Protein AF-A0A2S7N176-F1 (afdb_monomer_lite)

pLDDT: mean 70.24, std 15.54, range [35.78, 88.12]

Sequence (63 aa):
MGLFKLVKQKLCTHEWHRIGREGSLIVGIYCPKCEKEEHVAEERWEELKEIEKVRKSYRGQQH

Structure (mmCIF, N/CA/C/O backbone):
data_AF-A0A2S7N176-F1
#
_entry.id   AF-A0A2S7N176-F1
#
loop_
_atom_site.group_PDB
_atom_site.id
_atom_site.type_symbol
_atom_site.label_atom_id
_atom_site.label_alt_id
_atom_site.label_comp_id
_atom_site.label_asym_id
_atom_site.label_entity_id
_atom_site.label_seq_id
_atom_site.pdbx_PDB_ins_code
_atom_site.Cartn_x
_atom_site.Cartn_y
_atom_site.Cartn_z
_atom_site.occupancy
_atom_site.B_iso_or_equiv
_atom_site.auth_seq_id
_atom_site.auth_comp_id
_atom_site.auth_asym_id
_atom_site.auth_atom_id
_atom_site.pdbx_PDB_model_num
ATOM 1 N N . MET A 1 1 ? 17.104 23.007 -10.488 1.00 36.53 1 MET A N 1
ATOM 2 C CA . MET A 1 1 ? 16.975 21.575 -10.149 1.00 36.53 1 MET A CA 1
ATOM 3 C C . MET A 1 1 ? 15.619 21.394 -9.496 1.00 36.53 1 MET A C 1
ATOM 5 O O . MET A 1 1 ? 15.380 21.978 -8.448 1.00 36.53 1 MET A O 1
ATOM 9 N N . GLY A 1 2 ? 14.688 20.774 -10.222 1.00 35.78 2 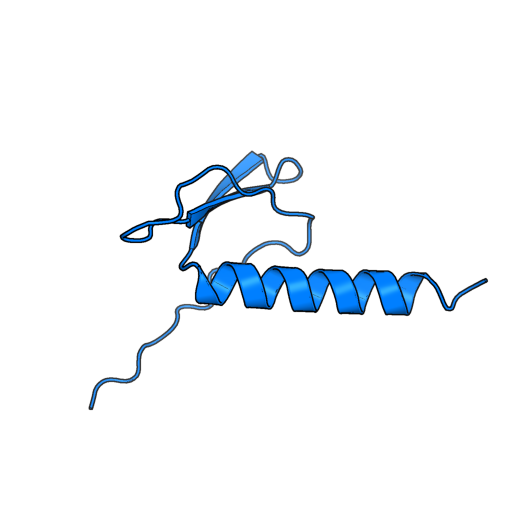GLY A N 1
ATOM 10 C CA . GLY A 1 2 ? 13.264 20.771 -9.893 1.00 35.78 2 GLY A CA 1
ATOM 11 C C . GLY A 1 2 ? 12.983 19.972 -8.629 1.00 35.78 2 GLY A C 1
ATOM 12 O O . GLY A 1 2 ? 13.307 18.793 -8.554 1.00 35.78 2 GLY A O 1
ATOM 13 N N . LEU A 1 3 ? 12.378 20.637 -7.648 1.00 38.34 3 LEU A N 1
ATOM 14 C CA . LEU A 1 3 ? 11.753 20.007 -6.496 1.00 38.34 3 LEU A CA 1
ATOM 15 C C . LEU A 1 3 ? 10.741 18.990 -7.025 1.00 38.34 3 LEU A C 1
ATOM 17 O O . LEU A 1 3 ? 9.712 19.386 -7.578 1.00 38.34 3 LEU A O 1
ATOM 21 N N . PHE A 1 4 ? 11.028 17.699 -6.861 1.00 40.34 4 PHE A N 1
ATOM 22 C CA . PHE A 1 4 ? 10.016 16.656 -6.933 1.00 40.34 4 PHE A CA 1
ATOM 23 C C . PHE A 1 4 ? 9.013 16.977 -5.837 1.00 40.34 4 PHE A C 1
ATOM 25 O O . PHE A 1 4 ? 9.172 16.635 -4.667 1.00 40.34 4 PHE A O 1
ATOM 32 N N . LYS A 1 5 ? 8.004 17.754 -6.221 1.00 39.81 5 LYS A N 1
ATOM 33 C CA . LYS A 1 5 ? 6.800 18.010 -5.459 1.00 39.81 5 LYS A CA 1
ATOM 34 C C . LYS A 1 5 ? 6.096 16.658 -5.437 1.00 39.81 5 LYS A C 1
ATOM 36 O O . LYS A 1 5 ? 5.201 16.413 -6.237 1.00 39.81 5 LYS A O 1
ATOM 41 N N . LEU A 1 6 ? 6.579 15.760 -4.574 1.00 44.12 6 LEU A N 1
ATOM 42 C CA . LEU A 1 6 ? 5.850 14.619 -4.049 1.00 44.12 6 LEU A CA 1
ATOM 43 C C . LEU A 1 6 ? 4.581 15.234 -3.487 1.00 44.12 6 LEU A C 1
ATOM 45 O O . LEU A 1 6 ? 4.531 15.711 -2.351 1.00 44.12 6 LEU A O 1
ATOM 49 N N . VAL A 1 7 ? 3.577 15.352 -4.353 1.00 41.66 7 VAL A N 1
ATOM 50 C CA . VAL A 1 7 ? 2.209 15.599 -3.954 1.00 41.66 7 VAL A CA 1
ATOM 51 C C . VAL A 1 7 ? 1.990 14.519 -2.916 1.00 41.66 7 VAL A C 1
ATOM 53 O O . VAL A 1 7 ? 2.012 13.341 -3.256 1.00 41.66 7 VAL A O 1
ATOM 56 N N . LYS A 1 8 ? 1.927 14.905 -1.635 1.00 48.81 8 LYS A N 1
ATOM 57 C CA . LYS A 1 8 ? 1.495 14.024 -0.555 1.00 48.81 8 LYS A CA 1
ATOM 58 C C . LYS A 1 8 ? 0.109 13.544 -0.973 1.00 48.81 8 LYS A C 1
ATOM 60 O O . LYS A 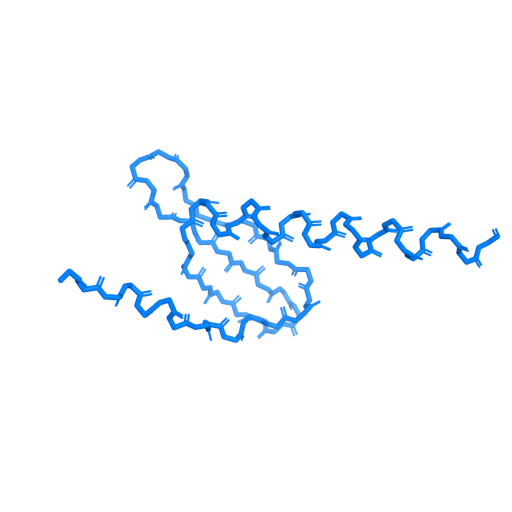1 8 ? -0.881 14.190 -0.631 1.00 48.81 8 LYS A O 1
ATOM 65 N N . GLN A 1 9 ? 0.030 12.477 -1.768 1.00 54.59 9 GLN A N 1
ATOM 66 C CA . GLN A 1 9 ? -1.203 11.754 -2.001 1.00 54.59 9 GLN A CA 1
ATOM 67 C C . GLN A 1 9 ? -1.688 11.433 -0.594 1.00 54.59 9 GLN A C 1
ATOM 69 O O . GLN A 1 9 ? -0.961 10.830 0.202 1.00 54.59 9 GLN A O 1
ATOM 74 N N . LYS A 1 10 ? -2.842 11.994 -0.223 1.00 64.88 10 LYS A N 1
ATOM 75 C CA . LYS A 1 10 ? -3.453 11.779 1.088 1.00 64.88 10 LYS A CA 1
ATOM 76 C C . LYS A 1 10 ? -3.943 10.334 1.124 1.00 64.88 10 LYS A C 1
ATOM 78 O O . LYS A 1 10 ? -5.133 10.077 0.973 1.00 64.88 10 LYS A O 1
ATOM 83 N N . LEU A 1 11 ? -3.016 9.398 1.293 1.00 72.75 11 LEU A N 1
ATOM 84 C CA . LEU A 1 11 ? -3.341 8.013 1.570 1.00 72.75 11 LEU A CA 1
ATOM 85 C C . LEU A 1 11 ? -4.031 7.982 2.931 1.00 72.75 11 LEU A C 1
ATOM 87 O O . LEU A 1 11 ? -3.579 8.607 3.896 1.00 72.75 11 LEU A O 1
ATOM 91 N N . CYS A 1 12 ? -5.170 7.302 3.002 1.00 79.44 12 CYS A N 1
ATOM 92 C CA . CYS A 1 12 ? -5.827 7.069 4.276 1.00 79.44 12 CYS A CA 1
ATOM 93 C C . CYS A 1 12 ? -4.913 6.248 5.189 1.00 79.44 12 CYS A C 1
ATOM 95 O O . CYS A 1 12 ? -4.055 5.499 4.730 1.00 79.44 12 CYS A O 1
ATOM 97 N N . THR A 1 13 ? -5.140 6.338 6.493 1.00 75.50 13 THR A N 1
ATOM 98 C CA . THR A 1 13 ? -4.332 5.649 7.508 1.00 75.50 13 THR A CA 1
ATOM 99 C C . THR A 1 13 ? -4.741 4.186 7.724 1.00 75.50 13 THR A C 1
ATOM 101 O O . THR A 1 13 ? -4.373 3.590 8.737 1.00 75.50 13 THR A O 1
ATOM 104 N N . HIS A 1 14 ? -5.539 3.626 6.817 1.00 82.12 14 HIS A N 1
ATOM 105 C CA . HIS A 1 14 ? -5.928 2.220 6.813 1.00 82.12 14 HIS A CA 1
ATOM 106 C C . HIS A 1 14 ? -4.794 1.332 6.288 1.00 82.12 14 HIS A C 1
ATOM 108 O O . HIS A 1 14 ? -3.817 1.835 5.738 1.00 82.12 14 HIS A O 1
ATOM 114 N N . GLU A 1 15 ? -4.939 0.020 6.462 1.00 80.31 15 GLU A N 1
ATOM 115 C CA . GLU A 1 15 ? -4.045 -0.960 5.842 1.00 80.31 15 GLU A CA 1
ATOM 116 C C . GLU A 1 15 ? -4.248 -0.919 4.320 1.00 80.31 15 GLU A C 1
ATOM 118 O O . GLU A 1 15 ? -5.382 -0.965 3.829 1.00 80.31 15 GLU A O 1
ATOM 123 N N . TRP A 1 16 ? -3.147 -0.763 3.591 1.00 84.56 16 TRP A N 1
ATOM 124 C CA . TRP A 1 16 ? -3.124 -0.786 2.134 1.00 84.56 16 TRP A CA 1
ATOM 125 C C . TRP A 1 16 ? -2.529 -2.113 1.685 1.00 84.56 16 TRP A C 1
ATOM 127 O O . TRP A 1 16 ? -1.562 -2.600 2.260 1.00 84.56 16 TRP A O 1
ATOM 137 N N . HIS A 1 17 ? -3.090 -2.697 0.637 1.00 85.56 17 HIS A N 1
ATOM 138 C CA .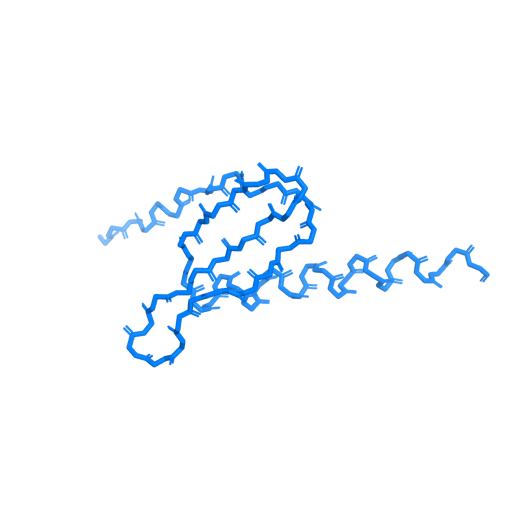 HIS A 1 17 ? -2.639 -3.951 0.060 1.00 85.56 17 HIS A CA 1
ATOM 139 C C . HIS A 1 17 ? -2.012 -3.676 -1.287 1.00 85.56 17 HIS A C 1
ATOM 141 O O . HIS A 1 17 ? -2.575 -2.974 -2.118 1.00 85.56 17 HIS A O 1
ATOM 147 N N . ARG A 1 18 ? -0.856 -4.268 -1.535 1.00 84.44 18 ARG A N 1
ATOM 148 C CA . ARG A 1 18 ? -0.247 -4.213 -2.853 1.00 84.44 18 ARG A CA 1
ATOM 149 C C . ARG A 1 18 ? -1.077 -5.015 -3.859 1.00 84.44 18 ARG A C 1
ATOM 151 O O . ARG A 1 18 ? -1.359 -6.185 -3.624 1.00 84.44 18 ARG A O 1
ATOM 158 N N . ILE A 1 19 ? -1.368 -4.402 -4.999 1.00 86.94 19 ILE A N 1
ATOM 159 C CA . ILE A 1 19 ? -2.096 -5.004 -6.121 1.00 86.94 19 ILE A CA 1
ATOM 160 C C . ILE A 1 19 ? -1.405 -4.811 -7.490 1.00 86.94 19 ILE A C 1
ATOM 162 O O . ILE A 1 19 ? -1.819 -5.440 -8.457 1.00 86.94 19 ILE A O 1
ATOM 166 N N . GLY A 1 20 ? -0.327 -4.009 -7.587 1.00 76.50 20 GLY A N 1
ATOM 167 C CA . GLY A 1 20 ? 0.431 -3.762 -8.834 1.00 76.50 20 GLY A CA 1
ATOM 168 C C . GLY A 1 20 ? 1.955 -3.990 -8.746 1.00 76.50 20 GLY A C 1
ATOM 169 O O . GLY A 1 20 ? 2.506 -4.237 -7.666 1.00 76.50 20 GLY A O 1
ATOM 170 N N . ARG A 1 21 ? 2.644 -3.977 -9.898 1.00 66.12 21 ARG A N 1
ATOM 171 C CA . ARG A 1 21 ? 3.849 -4.792 -10.155 1.00 66.12 21 ARG A CA 1
ATOM 172 C C . ARG A 1 21 ? 5.216 -4.112 -9.922 1.00 66.12 21 ARG A C 1
ATOM 174 O O . ARG A 1 21 ? 5.504 -3.039 -10.447 1.00 66.12 21 ARG A O 1
ATOM 181 N N . GLU A 1 22 ? 6.079 -4.853 -9.215 1.00 66.62 22 GLU A N 1
ATOM 182 C CA . GLU A 1 22 ? 7.528 -4.639 -9.041 1.00 66.62 22 GLU A CA 1
ATOM 183 C C . GLU A 1 22 ? 8.306 -5.200 -10.244 1.00 66.62 22 GLU A C 1
ATOM 185 O O . GLU A 1 22 ? 8.005 -6.296 -10.723 1.00 66.62 22 GLU A O 1
ATOM 190 N N . GLY A 1 23 ? 9.312 -4.478 -10.722 1.00 69.88 23 GLY A N 1
ATOM 191 C CA . GLY A 1 23 ? 9.961 -4.647 -12.023 1.00 69.88 23 GLY A CA 1
ATOM 192 C C . GLY A 1 23 ? 10.370 -3.264 -12.514 1.00 69.88 23 GLY A C 1
ATOM 193 O O . GLY A 1 23 ? 10.882 -2.490 -11.725 1.00 69.88 23 GLY A O 1
ATOM 194 N N . SER A 1 24 ? 10.065 -2.849 -13.741 1.00 63.38 24 SER A N 1
ATOM 195 C CA . SER A 1 24 ? 10.221 -1.431 -14.153 1.00 63.38 24 SER A CA 1
ATOM 196 C C . SER A 1 24 ? 9.078 -0.531 -13.620 1.00 63.38 24 SER A C 1
ATOM 198 O O . SER A 1 24 ? 8.482 0.243 -14.357 1.00 63.38 24 SER A O 1
ATOM 200 N N . LEU A 1 25 ? 8.768 -0.761 -12.340 1.00 67.06 25 LEU A N 1
ATOM 201 C CA . LEU A 1 25 ? 7.919 -0.140 -11.317 1.00 67.06 25 LEU A CA 1
ATOM 202 C C . LEU A 1 25 ? 6.679 0.675 -11.725 1.00 67.06 25 LEU A C 1
ATOM 204 O O . LEU A 1 25 ? 6.762 1.867 -12.005 1.00 67.06 25 LEU A O 1
ATOM 208 N N . ILE A 1 26 ? 5.501 0.072 -11.519 1.00 60.06 26 ILE A N 1
ATOM 209 C CA . ILE A 1 26 ? 4.278 0.774 -11.088 1.00 60.06 26 ILE A CA 1
ATOM 210 C C . ILE A 1 26 ? 3.645 -0.064 -9.971 1.00 60.06 26 ILE A C 1
ATOM 212 O O . ILE A 1 26 ? 3.118 -1.148 -10.231 1.00 60.06 26 ILE A O 1
ATOM 216 N N . VAL A 1 27 ? 3.661 0.429 -8.728 1.00 76.62 27 VAL A N 1
ATOM 217 C CA . VAL A 1 27 ? 3.076 -0.276 -7.578 1.00 76.62 27 VAL A CA 1
ATOM 218 C C . VAL A 1 27 ? 1.655 0.227 -7.344 1.00 76.62 27 VAL A C 1
ATOM 220 O O . VAL A 1 27 ? 1.435 1.275 -6.752 1.00 76.62 27 VAL A O 1
ATOM 223 N N . GLY A 1 28 ? 0.664 -0.529 -7.807 1.00 85.56 28 GLY A N 1
ATOM 224 C CA . GLY A 1 28 ? -0.723 -0.330 -7.389 1.00 85.56 28 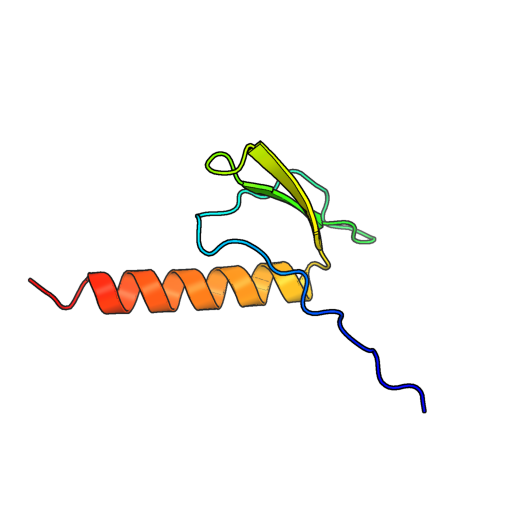GLY A CA 1
ATOM 225 C C . GLY A 1 28 ? -0.896 -0.757 -5.932 1.00 85.56 28 GLY A C 1
ATOM 226 O O . GLY A 1 28 ? -0.458 -1.849 -5.557 1.00 85.56 28 GLY A O 1
ATOM 227 N N . ILE A 1 29 ? -1.527 0.083 -5.120 1.00 85.06 29 ILE A N 1
ATOM 228 C CA . ILE A 1 29 ? -1.966 -0.220 -3.759 1.00 85.06 29 ILE A CA 1
ATOM 229 C C . ILE A 1 29 ? -3.475 -0.022 -3.650 1.00 85.06 29 ILE A C 1
ATOM 231 O O . ILE A 1 29 ? -4.042 0.880 -4.253 1.00 85.06 29 ILE A O 1
ATOM 235 N N . TYR A 1 30 ? -4.123 -0.854 -2.849 1.00 87.19 30 TYR A N 1
ATOM 236 C CA . TYR A 1 30 ? -5.560 -0.868 -2.650 1.00 87.19 30 TYR A CA 1
ATOM 237 C C . TYR A 1 30 ? -5.909 -0.817 -1.170 1.00 87.19 30 TYR A C 1
ATOM 239 O O . TYR A 1 30 ? -5.404 -1.597 -0.366 1.00 87.19 30 TYR A O 1
ATOM 247 N N . CYS A 1 31 ? -6.813 0.081 -0.810 1.00 87.69 31 CYS A N 1
ATOM 248 C CA . CYS A 1 31 ? -7.384 0.173 0.518 1.00 87.69 31 CYS A CA 1
ATOM 249 C C . CYS A 1 31 ? -8.798 -0.426 0.513 1.00 87.69 31 CYS A C 1
ATOM 251 O O . CYS A 1 31 ? -9.714 0.233 0.019 1.00 87.69 31 CYS A O 1
ATOM 253 N N . PRO A 1 32 ? -9.037 -1.594 1.137 1.00 84.62 32 PRO A N 1
ATOM 254 C CA . PRO A 1 32 ? -10.370 -2.194 1.232 1.00 84.62 32 PRO A CA 1
ATOM 255 C C . PRO A 1 32 ? -11.328 -1.393 2.114 1.00 84.62 32 PRO A C 1
ATOM 257 O O . PRO A 1 32 ? -12.536 -1.499 1.966 1.00 84.62 32 PRO A O 1
ATOM 260 N N . LYS A 1 33 ? -10.813 -0.579 3.045 1.00 86.62 33 LYS A N 1
ATOM 261 C CA . LYS A 1 33 ? -11.646 0.272 3.911 1.00 86.62 33 LYS A CA 1
ATOM 262 C C . LYS A 1 33 ? -12.206 1.491 3.192 1.00 86.62 33 LYS A C 1
ATOM 264 O O . LYS A 1 33 ? -13.232 2.018 3.602 1.00 86.62 33 LYS A O 1
ATOM 269 N N . CYS A 1 34 ? -11.496 1.970 2.179 1.00 87.19 34 CYS A N 1
ATOM 270 C CA . CYS A 1 34 ? -11.926 3.099 1.367 1.00 87.19 34 CYS A CA 1
ATOM 271 C C . CYS A 1 34 ? -12.399 2.672 -0.020 1.00 87.19 34 CYS A C 1
ATOM 273 O O . CYS A 1 34 ? -12.858 3.539 -0.754 1.00 87.19 34 CYS A O 1
ATOM 275 N N . GLU A 1 35 ? -12.230 1.394 -0.369 1.00 88.12 35 GLU A N 1
ATOM 276 C CA . GLU A 1 35 ? -12.423 0.847 -1.714 1.00 88.12 35 GLU A CA 1
ATOM 277 C C . GLU A 1 35 ? -11.694 1.697 -2.766 1.00 88.12 35 GLU A C 1
ATOM 279 O O . GLU A 1 35 ? -12.225 2.036 -3.820 1.00 88.12 35 GLU A O 1
ATOM 284 N N . LYS A 1 36 ? -10.461 2.103 -2.430 1.00 85.94 36 LYS A N 1
ATOM 285 C CA . LYS A 1 36 ? -9.634 2.997 -3.250 1.00 85.94 36 LYS A CA 1
ATOM 286 C C . LYS A 1 36 ? -8.367 2.313 -3.701 1.00 85.94 36 LYS A C 1
ATOM 288 O O . LYS A 1 36 ? -7.669 1.717 -2.889 1.00 85.94 36 LYS A O 1
ATOM 293 N N . GLU A 1 37 ? -8.054 2.491 -4.971 1.00 87.00 37 GLU A N 1
ATOM 294 C CA . GLU A 1 37 ? -6.792 2.110 -5.585 1.00 87.00 37 GLU A CA 1
ATOM 295 C C . GLU A 1 37 ? -5.964 3.366 -5.865 1.00 87.00 37 GLU A C 1
ATOM 297 O O . GLU A 1 37 ? -6.493 4.364 -6.346 1.00 87.00 37 GLU A O 1
ATOM 302 N N . GLU A 1 38 ? -4.671 3.314 -5.564 1.00 83.69 38 GLU A N 1
ATOM 303 C CA . GLU A 1 38 ? -3.708 4.365 -5.881 1.00 83.69 38 GLU A CA 1
ATOM 304 C C . GLU A 1 38 ? -2.433 3.741 -6.452 1.00 83.69 38 GLU A C 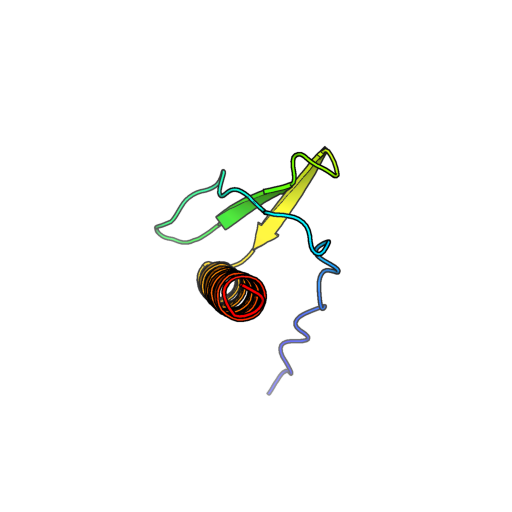1
ATOM 306 O O . GLU A 1 38 ? -2.018 2.656 -6.050 1.00 83.69 38 GLU A O 1
ATOM 311 N N . HIS A 1 39 ? -1.774 4.449 -7.365 1.00 83.94 39 HIS A N 1
ATOM 312 C CA . HIS A 1 39 ? -0.461 4.061 -7.871 1.00 83.94 39 HIS A CA 1
ATOM 313 C C . HIS A 1 39 ? 0.623 4.808 -7.099 1.00 83.94 39 HIS A C 1
ATOM 315 O O . HIS A 1 39 ? 0.610 6.038 -7.039 1.00 83.94 39 HIS A O 1
ATOM 321 N N . VAL A 1 40 ? 1.561 4.065 -6.522 1.00 78.88 40 VAL A N 1
ATOM 322 C CA . VAL A 1 40 ? 2.722 4.585 -5.799 1.00 78.88 40 VAL A CA 1
ATOM 323 C C . VAL A 1 40 ? 4.015 4.009 -6.378 1.00 78.88 40 VAL A C 1
ATOM 325 O O . VAL A 1 40 ? 4.016 3.002 -7.089 1.00 78.88 40 VAL A O 1
ATOM 328 N N . ALA A 1 41 ? 5.134 4.671 -6.098 1.00 81.62 41 ALA A N 1
ATOM 329 C CA . ALA A 1 41 ? 6.456 4.116 -6.362 1.00 81.62 41 ALA A CA 1
ATOM 330 C C . ALA A 1 41 ? 6.800 3.033 -5.322 1.00 81.62 41 ALA A C 1
ATOM 332 O O . ALA A 1 41 ? 6.271 3.045 -4.209 1.00 81.62 41 ALA A O 1
ATOM 333 N N . GLU A 1 42 ? 7.703 2.114 -5.664 1.00 80.06 42 GLU A N 1
ATOM 334 C CA . GLU A 1 42 ? 8.196 1.076 -4.741 1.00 80.06 42 GLU A CA 1
ATOM 335 C C . GLU A 1 42 ? 8.804 1.684 -3.474 1.00 80.06 42 GLU A C 1
ATOM 337 O O . GLU A 1 42 ? 8.413 1.293 -2.376 1.00 80.06 42 GLU A O 1
ATOM 342 N N . GLU A 1 43 ? 9.643 2.718 -3.620 1.00 79.12 43 GLU A N 1
ATOM 343 C CA . GLU A 1 43 ? 10.223 3.462 -2.489 1.00 79.12 43 GLU A CA 1
ATOM 344 C C . GLU A 1 43 ? 9.136 3.909 -1.500 1.00 79.12 43 GLU A C 1
ATOM 346 O O . GLU A 1 43 ? 9.256 3.758 -0.285 1.00 79.12 43 GLU A O 1
ATOM 351 N N . ARG A 1 44 ? 8.000 4.366 -2.039 1.00 78.19 44 ARG A N 1
ATOM 352 C CA . ARG A 1 44 ? 6.883 4.879 -1.254 1.00 78.19 44 ARG A CA 1
ATOM 353 C C . ARG A 1 44 ? 6.122 3.763 -0.552 1.00 78.19 44 ARG A C 1
ATOM 355 O O . ARG A 1 44 ? 5.582 3.968 0.534 1.00 78.19 44 ARG A O 1
ATOM 362 N N . TRP A 1 45 ? 6.048 2.590 -1.170 1.00 80.06 45 TRP A N 1
ATOM 363 C CA . TRP A 1 45 ? 5.449 1.404 -0.571 1.00 80.06 45 TRP A CA 1
ATOM 364 C C . TRP A 1 45 ? 6.289 0.871 0.594 1.00 80.06 45 TRP A C 1
ATOM 366 O O . TRP A 1 45 ? 5.731 0.482 1.621 1.00 80.06 45 TRP A O 1
ATOM 376 N N . GLU A 1 46 ? 7.616 0.894 0.478 1.00 79.94 46 GLU A N 1
ATOM 377 C CA . GLU A 1 46 ? 8.506 0.516 1.578 1.00 79.94 46 GLU A CA 1
ATOM 378 C C . GLU A 1 46 ? 8.370 1.463 2.773 1.00 79.94 46 GLU A C 1
ATOM 380 O O . GLU A 1 46 ? 8.151 0.986 3.890 1.00 79.94 46 GLU A O 1
ATOM 385 N N . GLU A 1 47 ? 8.349 2.782 2.540 1.00 80.75 47 GLU A N 1
ATOM 386 C CA . GLU A 1 47 ? 8.079 3.775 3.590 1.00 80.75 47 GLU A CA 1
ATOM 387 C C . GLU A 1 47 ? 6.749 3.495 4.319 1.00 80.75 47 GLU A C 1
ATOM 389 O O . GLU A 1 47 ? 6.671 3.558 5.549 1.00 80.75 47 GLU A O 1
ATOM 394 N N . LEU A 1 48 ? 5.683 3.161 3.578 1.00 77.31 48 LEU A N 1
ATOM 395 C CA . LEU A 1 48 ? 4.376 2.843 4.166 1.00 77.31 48 LEU A CA 1
ATOM 396 C C . LEU A 1 48 ? 4.436 1.604 5.064 1.00 77.31 48 LEU A C 1
ATOM 398 O O . LEU A 1 48 ? 3.866 1.622 6.159 1.00 77.31 48 LEU A O 1
ATOM 402 N N . LYS A 1 49 ? 5.162 0.556 4.655 1.00 76.62 49 LYS A N 1
ATOM 403 C CA . LYS A 1 49 ? 5.357 -0.634 5.496 1.00 76.62 49 LYS A CA 1
ATOM 404 C C . LYS A 1 49 ? 6.135 -0.319 6.765 1.00 76.62 49 LYS A C 1
ATOM 406 O O . LYS A 1 49 ? 5.829 -0.890 7.811 1.00 76.62 49 LYS A O 1
ATOM 411 N N . GLU A 1 50 ? 7.147 0.542 6.695 1.00 78.56 50 GLU A N 1
ATOM 412 C CA . GLU A 1 50 ? 7.888 0.960 7.887 1.00 78.56 50 GLU A CA 1
ATOM 413 C C . GLU A 1 50 ? 6.976 1.704 8.863 1.00 78.56 50 GLU A C 1
ATOM 415 O O . GLU A 1 50 ? 6.934 1.365 10.047 1.00 78.56 50 GLU A O 1
ATOM 420 N N . ILE A 1 51 ? 6.147 2.625 8.362 1.00 73.19 51 ILE A N 1
ATOM 421 C CA . ILE A 1 51 ? 5.139 3.325 9.170 1.00 73.19 51 ILE A CA 1
ATOM 422 C C . ILE A 1 51 ? 4.152 2.330 9.805 1.00 73.19 51 ILE A C 1
ATOM 424 O O . ILE A 1 51 ? 3.825 2.455 10.990 1.00 73.19 51 ILE A O 1
ATOM 428 N N . GLU A 1 52 ? 3.685 1.325 9.060 1.00 71.25 52 GLU A N 1
ATOM 429 C CA . GLU A 1 52 ? 2.804 0.279 9.591 1.00 71.25 52 GLU A CA 1
ATOM 430 C C . GLU A 1 52 ? 3.474 -0.586 10.664 1.00 71.25 52 GLU A C 1
ATOM 432 O O . GLU A 1 52 ? 2.858 -0.856 11.699 1.00 71.25 52 GLU A O 1
ATOM 437 N N . LYS A 1 53 ? 4.731 -0.999 10.457 1.00 72.44 53 LYS A N 1
ATOM 438 C CA . LYS A 1 53 ? 5.516 -1.751 11.451 1.00 72.44 53 LYS A CA 1
ATOM 439 C C . LYS A 1 53 ? 5.671 -0.957 12.739 1.00 72.44 53 LYS A C 1
ATOM 441 O O . LYS A 1 53 ? 5.407 -1.488 13.816 1.00 72.44 53 LYS A O 1
ATOM 446 N N . VAL A 1 54 ? 6.035 0.319 12.626 1.00 72.50 54 VAL A N 1
ATOM 447 C CA . VAL A 1 54 ? 6.158 1.230 13.767 1.00 72.50 54 VAL A CA 1
ATOM 448 C C . VAL A 1 54 ? 4.819 1.329 14.504 1.00 72.50 54 VAL A C 1
ATOM 450 O O . VAL A 1 54 ? 4.763 1.122 15.715 1.00 72.50 54 VAL A O 1
ATOM 453 N N . ARG A 1 55 ? 3.704 1.524 13.789 1.00 67.75 55 ARG A N 1
ATOM 454 C CA . ARG A 1 55 ? 2.355 1.534 14.384 1.00 67.75 55 ARG A CA 1
ATOM 455 C C . ARG A 1 55 ? 2.000 0.240 15.118 1.00 67.75 55 ARG A C 1
ATOM 457 O O . ARG A 1 55 ? 1.461 0.306 16.222 1.00 67.75 55 ARG A O 1
ATOM 464 N N . LYS A 1 56 ? 2.278 -0.924 14.521 1.00 64.94 56 LYS A N 1
ATOM 465 C CA . LYS A 1 56 ? 2.028 -2.238 15.139 1.00 64.94 56 LYS A CA 1
ATOM 466 C C . LYS A 1 56 ? 2.907 -2.427 16.387 1.00 64.94 56 LYS A C 1
ATOM 468 O O . LYS A 1 56 ? 2.399 -2.895 17.401 1.00 64.94 56 LYS A O 1
ATOM 473 N N . SER A 1 57 ? 4.158 -1.958 16.361 1.00 66.38 57 SER A N 1
ATOM 474 C CA . SER A 1 57 ? 5.062 -1.955 17.521 1.00 66.38 57 SER A CA 1
ATOM 475 C C . SER A 1 57 ? 4.543 -1.091 18.674 1.00 66.38 57 SER A C 1
ATOM 477 O O . SER A 1 57 ? 4.565 -1.531 19.819 1.00 66.38 57 SER A O 1
ATOM 479 N N . TYR A 1 58 ? 4.023 0.110 18.397 1.00 59.88 58 TYR A N 1
ATOM 480 C CA . TYR A 1 58 ? 3.429 0.960 19.439 1.00 59.88 58 TYR A CA 1
ATOM 481 C C . TYR A 1 58 ? 2.127 0.381 20.005 1.00 59.88 58 TYR A C 1
ATOM 483 O O . TYR A 1 58 ? 1.855 0.524 21.194 1.00 59.88 58 TYR A O 1
ATOM 491 N N . ARG A 1 59 ? 1.326 -0.310 19.184 1.00 56.59 59 ARG A N 1
ATOM 492 C CA . ARG A 1 59 ? 0.082 -0.955 19.637 1.00 56.59 59 ARG A CA 1
ATOM 493 C C . ARG A 1 59 ? 0.328 -2.214 20.479 1.00 56.59 59 ARG A C 1
ATOM 495 O O . ARG A 1 59 ? -0.547 -2.599 21.243 1.00 56.59 59 ARG A O 1
ATOM 502 N N . GLY A 1 60 ? 1.500 -2.836 20.341 1.00 50.28 60 GLY A N 1
ATOM 503 C CA . GLY A 1 60 ? 1.918 -4.012 21.110 1.00 50.28 60 GLY A CA 1
ATOM 504 C C . GLY A 1 60 ? 2.501 -3.716 22.498 1.00 50.28 60 GLY A C 1
ATOM 505 O O . GLY A 1 60 ? 2.678 -4.650 23.266 1.00 50.28 60 GLY A O 1
ATOM 506 N N . GLN A 1 61 ? 2.778 -2.453 22.847 1.00 53.00 61 GLN A N 1
ATOM 507 C CA . GLN A 1 61 ? 3.309 -2.063 24.169 1.00 53.00 61 GLN A CA 1
ATOM 508 C C . GLN A 1 61 ? 2.223 -1.644 25.181 1.00 53.00 61 GLN A C 1
ATOM 510 O O . GLN A 1 61 ? 2.534 -1.063 26.215 1.00 53.00 61 GLN A O 1
ATOM 515 N N . GLN A 1 62 ? 0.946 -1.913 24.893 1.00 48.09 62 GLN A N 1
ATOM 516 C CA . GLN A 1 62 ? -0.186 -1.609 25.784 1.00 48.09 62 GLN A CA 1
ATOM 517 C C . GLN A 1 62 ? -0.738 -2.837 26.530 1.00 48.09 62 GLN A C 1
ATOM 519 O O . GLN A 1 62 ? -1.895 -2.820 26.946 1.00 48.09 62 GLN A O 1
ATOM 524 N N . HIS A 1 63 ? 0.063 -3.893 26.698 1.00 42.12 63 HIS A N 1
ATOM 525 C CA . HIS A 1 63 ? -0.338 -5.092 27.436 1.00 42.12 63 HIS A CA 1
ATOM 526 C C . HIS A 1 63 ? 0.620 -5.399 28.583 1.00 42.12 63 HIS A C 1
ATOM 528 O O . HIS A 1 63 ? 1.845 -5.276 28.359 1.00 42.12 63 HIS A O 1
#

Secondary structure (DSSP, 8-state):
------------SS--EE-S-TTTT-EEEEETTTTEEEEE-HHHHHHHHHHHHHHHHHHTT--

Radiu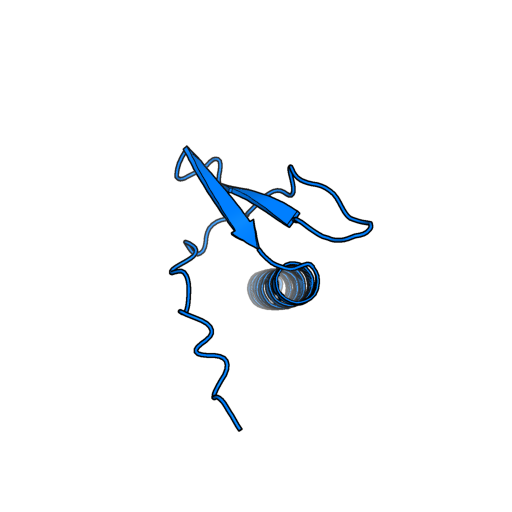s of gyration: 13.65 Å; chains: 1; bounding box: 29×27×42 Å

Foldseek 3Di:
DDDPPPVPPCDDPADWAWDDDDDVDWTWIAGPVVRDIDTDGPVVVVVSVVVVVVVVVVVVPPD

Organism: NCBI:txid2064768